Protein AF-A0A176QEN8-F1 (afdb_monomer_lite)

InterPro domains:
  IPR019681 Protein of unknown function DUF2530 [PF10745] (21-69)

Radius of gyration: 24.56 Å; chains: 1; bounding box: 77×30×51 Å

Secondary structure (DSSP, 8-state):
--------------------HHHHHHHHHHHHHHHHHHHHH-GGGSSGGGTTHHHHHHHHHHHHHHHHHHHHTT-STHHHHTS-----HHHHTTTT-

Organism: NCBI:txid262209

pLDDT: mean 75.47, std 14.11, range [44.0, 93.88]

Sequence (97 aa):
MTSGSKGEQGTDAPDLVRVRADRVAAAGMILWAVALVVVLAVPSLRTGDRDWWPWACVSGLAVGALGWVYLRRGRGNAADADAPIRVPDAVRRVGER

Foldseek 3Di:
DDDDDPPDDDPCPPPPPPDPQLVVLVVQLVVLVVQLVVCVVDVVCCDDPNVCSNVVSVVSNVVSVVSNVCVVVVVDCVVVVPVPPPDPVVVVVVVVD

Structure (mmCIF, N/CA/C/O backbone):
data_AF-A0A176QEN8-F1
#
_entry.id   AF-A0A176QEN8-F1
#
loop_
_atom_site.group_PDB
_atom_site.id
_atom_site.type_symbol
_atom_site.label_atom_id
_atom_site.label_alt_id
_atom_site.label_comp_id
_atom_site.label_asym_id
_atom_site.label_entity_id
_atom_site.label_seq_id
_atom_site.pdbx_PDB_ins_code
_atom_site.Cartn_x
_atom_site.Cartn_y
_atom_site.Cartn_z
_atom_site.occupancy
_atom_site.B_iso_or_equiv
_atom_site.auth_seq_id
_atom_site.auth_comp_id
_atom_site.auth_asym_id
_atom_site.auth_atom_id
_atom_site.pdbx_PDB_model_num
ATOM 1 N N . MET A 1 1 ? 61.516 -0.613 -19.966 1.00 46.94 1 MET A N 1
ATOM 2 C CA . MET A 1 1 ? 61.111 0.808 -20.061 1.00 46.94 1 MET A CA 1
ATOM 3 C C . MET A 1 1 ? 60.265 0.913 -21.322 1.00 46.94 1 MET A C 1
ATOM 5 O O . MET A 1 1 ? 60.819 0.674 -22.375 1.00 46.94 1 MET A O 1
ATOM 9 N N . THR A 1 2 ? 58.947 1.074 -21.335 1.00 45.97 2 THR A N 1
ATOM 10 C CA . THR A 1 2 ? 57.970 1.584 -20.370 1.00 45.97 2 THR A CA 1
ATOM 11 C C . THR A 1 2 ? 56.721 0.696 -20.413 1.00 45.97 2 THR A C 1
ATOM 13 O O . THR A 1 2 ? 56.130 0.458 -21.462 1.00 45.97 2 THR A O 1
ATOM 16 N N . SER A 1 3 ? 56.362 0.164 -19.247 1.00 51.47 3 SER A N 1
ATOM 17 C CA . SER A 1 3 ? 55.039 -0.389 -18.980 1.00 51.47 3 SER A CA 1
ATOM 18 C C . SER A 1 3 ? 54.087 0.768 -18.684 1.00 51.47 3 SER A C 1
ATOM 20 O O . SER A 1 3 ? 54.502 1.736 -18.048 1.00 51.47 3 SER A O 1
ATOM 22 N N . GLY A 1 4 ? 52.824 0.622 -19.077 1.00 51.59 4 GLY A N 1
ATOM 23 C CA . GLY A 1 4 ? 51.722 1.393 -18.509 1.00 51.59 4 GLY A CA 1
ATOM 24 C C . GLY A 1 4 ? 51.369 2.666 -19.269 1.00 51.59 4 GLY A C 1
ATOM 25 O O . GLY A 1 4 ? 52.021 3.691 -19.143 1.00 51.59 4 GLY A O 1
ATOM 26 N N . SER A 1 5 ? 50.253 2.635 -19.986 1.00 44.00 5 SER A N 1
ATOM 27 C CA . SER A 1 5 ? 49.005 3.155 -19.421 1.00 44.00 5 SER A CA 1
ATOM 28 C C . SER A 1 5 ? 47.939 3.150 -20.508 1.00 44.00 5 SER A C 1
ATOM 30 O O . SER A 1 5 ? 47.877 4.012 -21.379 1.00 44.00 5 SER A O 1
ATOM 32 N N . LYS A 1 6 ? 47.083 2.137 -20.427 1.00 50.03 6 LYS A N 1
ATOM 33 C CA . LYS A 1 6 ? 45.738 2.135 -20.987 1.00 50.03 6 LYS A CA 1
ATOM 34 C C . LYS A 1 6 ? 44.892 3.129 -20.170 1.00 50.03 6 LYS A C 1
ATOM 36 O O . LYS A 1 6 ? 44.030 2.708 -19.410 1.00 50.03 6 LYS A O 1
ATOM 41 N N . GLY A 1 7 ? 45.182 4.427 -20.259 1.00 50.81 7 GLY A N 1
ATOM 42 C CA . GLY A 1 7 ? 44.142 5.445 -20.090 1.00 50.81 7 GLY A CA 1
ATOM 43 C C . GLY A 1 7 ? 43.357 5.415 -21.398 1.00 50.81 7 GLY A C 1
ATOM 44 O O . GLY A 1 7 ? 43.962 5.369 -22.457 1.00 50.81 7 GLY A O 1
ATOM 45 N N . GLU A 1 8 ? 42.043 5.299 -21.462 1.00 51.62 8 GLU A N 1
ATOM 46 C CA . GLU A 1 8 ? 41.040 5.971 -20.655 1.00 51.62 8 GLU A CA 1
ATOM 47 C C . GLU A 1 8 ? 39.781 5.084 -20.646 1.00 51.62 8 GLU A C 1
ATOM 49 O O . GLU A 1 8 ? 38.912 5.192 -21.508 1.00 51.62 8 GLU A O 1
ATOM 54 N N . GLN A 1 9 ? 39.688 4.139 -19.708 1.00 55.22 9 GLN A N 1
ATOM 55 C CA . GLN A 1 9 ? 38.422 3.457 -19.424 1.00 55.22 9 GLN A CA 1
ATOM 56 C C . GLN A 1 9 ? 37.997 3.810 -18.008 1.00 55.22 9 GLN A C 1
ATOM 58 O O . GLN A 1 9 ? 38.556 3.307 -17.040 1.00 55.22 9 GLN A O 1
ATOM 63 N N . GLY A 1 10 ? 37.032 4.716 -17.916 1.00 47.31 10 GLY A N 1
ATOM 64 C CA . GLY A 1 10 ? 36.486 5.190 -16.654 1.00 47.31 10 GLY A CA 1
ATOM 65 C C . GLY A 1 10 ? 35.484 6.311 -16.871 1.00 47.31 10 GLY A C 1
ATOM 66 O O . GLY A 1 10 ? 35.592 7.363 -16.255 1.00 47.31 10 GLY A O 1
ATOM 67 N N . THR A 1 11 ? 34.531 6.129 -17.788 1.00 51.03 11 THR A N 1
ATOM 68 C CA . THR A 1 11 ? 33.294 6.909 -17.724 1.00 51.03 11 THR A CA 1
ATOM 69 C C . THR A 1 11 ? 32.525 6.377 -16.520 1.00 51.03 11 THR A C 1
ATOM 71 O O . THR A 1 11 ? 31.799 5.393 -16.643 1.00 51.03 11 THR A O 1
ATOM 74 N N . ASP A 1 12 ? 32.724 6.998 -15.357 1.00 58.06 12 ASP A N 1
ATOM 75 C CA . ASP A 1 12 ? 31.830 6.886 -14.200 1.00 58.06 12 ASP A CA 1
ATOM 76 C C . ASP A 1 12 ? 30.472 7.492 -14.592 1.00 58.06 12 ASP A C 1
ATOM 78 O O . ASP A 1 12 ? 30.109 8.611 -14.226 1.00 58.06 12 ASP A O 1
ATOM 82 N N . ALA A 1 13 ? 29.715 6.773 -15.419 1.00 63.25 13 ALA A N 1
ATOM 83 C CA . ALA A 1 13 ? 28.281 6.969 -15.473 1.00 63.25 13 ALA A CA 1
ATOM 84 C C . ALA A 1 13 ? 27.745 6.455 -14.129 1.00 63.25 13 ALA A C 1
ATOM 86 O O . ALA A 1 13 ? 28.040 5.308 -13.782 1.00 63.25 13 ALA A O 1
ATOM 87 N N . PRO A 1 14 ? 27.011 7.267 -13.345 1.00 60.38 14 PRO A N 1
ATOM 88 C CA . PRO A 1 14 ? 26.456 6.795 -12.088 1.00 60.38 14 PRO A CA 1
ATOM 89 C C . PRO A 1 14 ? 25.596 5.573 -12.390 1.00 60.38 14 PRO A C 1
ATOM 91 O O . PRO A 1 14 ? 24.679 5.655 -13.210 1.00 60.38 14 PRO A O 1
ATOM 94 N N . ASP A 1 15 ? 25.924 4.445 -11.759 1.00 62.12 15 ASP A N 1
ATOM 95 C CA . ASP A 1 15 ? 25.118 3.236 -11.845 1.00 62.12 15 ASP A CA 1
ATOM 96 C C . ASP A 1 15 ? 23.716 3.604 -11.352 1.00 62.12 15 ASP A C 1
ATOM 98 O O . ASP A 1 15 ? 23.498 3.880 -10.166 1.00 62.12 15 ASP A O 1
ATOM 102 N N . LEU A 1 16 ? 22.780 3.753 -12.292 1.00 62.41 16 LEU A N 1
ATOM 103 C CA . LEU A 1 16 ? 21.406 4.106 -11.986 1.00 62.41 16 LEU A CA 1
ATOM 104 C C . LEU A 1 16 ? 20.879 2.983 -11.105 1.00 62.41 16 LEU A C 1
ATOM 106 O O . LEU A 1 16 ? 20.667 1.873 -11.592 1.00 62.41 16 LEU A O 1
ATOM 110 N N . VAL A 1 17 ? 20.690 3.263 -9.809 1.00 69.44 17 VAL A N 1
ATOM 111 C CA . VAL A 1 17 ? 20.222 2.268 -8.840 1.00 69.44 17 VAL A CA 1
ATOM 112 C C . VAL A 1 17 ? 18.956 1.637 -9.400 1.00 69.44 17 VAL A C 1
ATOM 114 O O . VAL A 1 17 ? 17.888 2.253 -9.436 1.00 69.44 17 VAL A O 1
ATOM 117 N N . ARG A 1 18 ? 19.090 0.396 -9.875 1.00 63.59 18 ARG A N 1
ATOM 118 C CA . ARG A 1 18 ? 18.019 -0.320 -10.561 1.00 63.59 18 ARG A CA 1
ATOM 119 C C . ARG A 1 18 ? 17.035 -0.806 -9.507 1.00 63.59 18 ARG A C 1
ATOM 121 O O . ARG A 1 18 ? 17.075 -1.946 -9.041 1.00 63.59 18 ARG A O 1
ATOM 128 N N . VAL A 1 19 ? 16.164 0.099 -9.069 1.00 68.31 19 VAL A N 1
ATOM 129 C CA . VAL A 1 19 ? 15.120 -0.217 -8.102 1.00 68.31 19 VAL A CA 1
ATOM 130 C C . VAL A 1 19 ? 14.107 -1.118 -8.792 1.00 68.31 19 VAL A C 1
ATOM 132 O O . VAL A 1 19 ? 13.487 -0.763 -9.793 1.00 68.31 19 VAL A O 1
ATOM 135 N N . ARG A 1 20 ? 13.921 -2.307 -8.223 1.00 77.75 20 ARG A N 1
ATOM 136 C CA . ARG A 1 20 ? 12.847 -3.227 -8.596 1.00 77.75 20 ARG A CA 1
ATOM 137 C C . ARG A 1 20 ? 11.508 -2.627 -8.165 1.00 77.75 20 ARG A C 1
ATOM 139 O O . ARG A 1 20 ? 11.033 -2.886 -7.059 1.00 77.75 20 ARG A O 1
ATOM 146 N N . ALA A 1 21 ? 10.950 -1.760 -9.008 1.00 79.12 21 ALA A N 1
ATOM 147 C CA . ALA A 1 21 ? 9.715 -1.022 -8.743 1.00 79.12 21 ALA A CA 1
ATOM 148 C C . ALA A 1 21 ? 8.526 -1.956 -8.456 1.00 79.12 21 ALA A C 1
ATOM 150 O O . ALA A 1 21 ? 7.651 -1.621 -7.661 1.00 79.12 21 ALA A O 1
ATOM 151 N N . ASP A 1 22 ? 8.535 -3.160 -9.032 1.00 75.94 22 ASP A N 1
ATOM 152 C CA . ASP A 1 22 ? 7.592 -4.243 -8.747 1.00 75.94 22 ASP A CA 1
ATOM 153 C C . ASP A 1 22 ? 7.632 -4.659 -7.271 1.00 75.94 22 ASP A C 1
ATOM 155 O O . ASP A 1 22 ? 6.585 -4.821 -6.640 1.00 75.94 22 ASP A O 1
ATOM 159 N N . ARG A 1 23 ? 8.835 -4.767 -6.694 1.00 80.12 23 ARG A N 1
ATOM 160 C CA . ARG A 1 23 ? 9.018 -5.113 -5.281 1.00 80.12 23 ARG A CA 1
ATOM 161 C C . ARG A 1 23 ? 8.636 -3.975 -4.351 1.00 80.12 23 ARG A C 1
ATOM 163 O O . ARG A 1 23 ? 8.088 -4.241 -3.288 1.00 80.12 23 ARG A O 1
ATOM 170 N N . VAL A 1 24 ? 8.883 -2.730 -4.750 1.00 84.56 24 VAL A N 1
ATOM 171 C CA . VAL A 1 24 ? 8.449 -1.553 -3.982 1.00 84.56 24 VAL A CA 1
ATOM 172 C C . VAL A 1 24 ? 6.922 -1.466 -3.956 1.00 84.56 24 VAL A C 1
ATOM 174 O O . VAL A 1 24 ? 6.341 -1.309 -2.884 1.00 84.56 24 VAL A O 1
ATOM 177 N N . ALA A 1 25 ? 6.263 -1.653 -5.104 1.00 86.12 25 ALA A N 1
ATOM 178 C CA . ALA A 1 25 ? 4.805 -1.692 -5.186 1.00 86.12 25 ALA A CA 1
ATOM 179 C C . ALA A 1 25 ? 4.219 -2.835 -4.340 1.00 86.12 25 ALA A C 1
ATOM 181 O O . ALA A 1 25 ? 3.268 -2.622 -3.589 1.00 86.12 25 ALA A O 1
ATOM 182 N N . ALA A 1 26 ? 4.819 -4.030 -4.399 1.00 84.31 26 ALA A N 1
ATOM 183 C CA . ALA A 1 26 ? 4.414 -5.162 -3.567 1.00 84.31 26 ALA A CA 1
ATOM 184 C C . ALA A 1 26 ? 4.577 -4.878 -2.065 1.00 84.31 26 ALA A C 1
ATOM 186 O O . ALA A 1 26 ? 3.657 -5.143 -1.294 1.00 84.31 26 ALA A O 1
ATOM 187 N N . ALA A 1 27 ? 5.703 -4.294 -1.648 1.00 86.88 27 ALA A N 1
ATOM 188 C CA . ALA A 1 27 ? 5.938 -3.920 -0.255 1.00 86.88 27 ALA A CA 1
ATOM 189 C C . ALA A 1 27 ? 4.921 -2.879 0.240 1.00 86.88 27 ALA A C 1
ATOM 191 O O . ALA A 1 27 ? 4.373 -3.034 1.330 1.00 86.88 27 ALA A O 1
ATOM 192 N N . GLY A 1 28 ? 4.611 -1.868 -0.580 1.00 87.25 28 GLY A N 1
ATOM 193 C CA . GLY A 1 28 ? 3.579 -0.878 -0.276 1.00 87.25 28 GLY A CA 1
ATOM 194 C C . GLY A 1 28 ? 2.194 -1.507 -0.103 1.00 87.25 28 GLY A C 1
ATOM 195 O O . GLY A 1 28 ? 1.500 -1.198 0.862 1.00 87.25 28 GLY A O 1
ATOM 196 N N . MET A 1 29 ? 1.808 -2.440 -0.981 1.00 90.31 29 MET A N 1
ATOM 197 C CA . MET A 1 29 ? 0.542 -3.175 -0.847 1.00 90.31 29 MET A CA 1
ATOM 198 C C . MET A 1 29 ? 0.485 -4.011 0.435 1.00 90.31 29 MET A C 1
ATOM 200 O O . MET A 1 29 ? -0.525 -3.978 1.131 1.00 90.31 29 MET A O 1
ATOM 204 N N . ILE A 1 30 ? 1.557 -4.739 0.769 1.00 90.25 30 ILE A N 1
ATOM 205 C CA . ILE A 1 30 ? 1.623 -5.540 2.002 1.00 90.25 30 ILE A CA 1
ATOM 206 C C . ILE A 1 30 ? 1.492 -4.632 3.228 1.00 90.25 30 ILE A C 1
ATOM 208 O O . ILE A 1 30 ? 0.702 -4.924 4.122 1.00 90.25 30 ILE A O 1
ATOM 212 N N . LEU A 1 31 ? 2.214 -3.509 3.251 1.00 93.88 31 LEU A N 1
ATOM 213 C CA . LEU A 1 31 ? 2.146 -2.542 4.343 1.00 93.88 31 LEU A CA 1
ATOM 214 C C . LEU A 1 31 ? 0.725 -1.989 4.522 1.00 93.88 31 LEU A C 1
ATOM 216 O O . LEU A 1 31 ? 0.216 -1.960 5.641 1.00 93.88 31 LEU A O 1
ATOM 220 N N . TRP A 1 32 ? 0.061 -1.603 3.429 1.00 92.25 32 TRP A N 1
ATOM 221 C CA . TRP A 1 32 ? -1.312 -1.100 3.484 1.00 92.25 32 TRP A CA 1
ATOM 222 C C . TRP A 1 32 ? -2.338 -2.172 3.859 1.00 92.25 32 TRP A C 1
ATOM 224 O O . TRP A 1 32 ? -3.291 -1.864 4.572 1.00 92.25 32 TRP A O 1
ATOM 234 N N . ALA A 1 33 ? -2.139 -3.428 3.450 1.00 91.62 33 ALA A N 1
ATOM 235 C CA . ALA A 1 33 ? -2.970 -4.544 3.897 1.00 91.62 33 ALA A CA 1
ATOM 236 C C . ALA A 1 33 ? -2.862 -4.736 5.416 1.00 91.62 33 ALA A C 1
ATOM 238 O O . ALA A 1 33 ? -3.878 -4.846 6.099 1.00 91.62 33 ALA A O 1
ATOM 239 N N . VAL A 1 34 ? -1.637 -4.717 5.953 1.00 93.31 34 VAL A N 1
ATOM 240 C CA . VAL A 1 34 ? -1.396 -4.805 7.400 1.00 93.31 34 VAL A CA 1
ATOM 241 C C . VAL A 1 34 ? -2.035 -3.621 8.126 1.00 93.31 34 VAL A C 1
ATOM 243 O O . VAL A 1 34 ? -2.744 -3.823 9.110 1.00 93.31 34 VAL A O 1
ATOM 246 N N . ALA A 1 35 ? -1.856 -2.398 7.622 1.00 89.62 35 ALA A N 1
ATOM 247 C CA . ALA A 1 35 ? -2.478 -1.208 8.197 1.00 89.62 35 ALA A CA 1
ATOM 248 C C . ALA A 1 35 ? -4.013 -1.309 8.216 1.00 89.62 35 ALA A C 1
ATOM 250 O O . ALA A 1 35 ? -4.628 -1.005 9.237 1.00 89.62 35 ALA A O 1
ATOM 251 N N . LEU A 1 36 ? -4.633 -1.808 7.138 1.00 89.69 36 LEU A N 1
ATOM 252 C CA . LEU A 1 36 ? -6.079 -2.023 7.082 1.00 89.69 36 LEU A CA 1
ATOM 253 C C . LEU A 1 36 ? -6.539 -3.013 8.159 1.00 89.69 36 LEU A C 1
ATOM 255 O O . LEU A 1 36 ? -7.507 -2.739 8.864 1.00 89.69 36 LEU A O 1
ATOM 259 N N . VAL A 1 37 ? -5.831 -4.135 8.323 1.00 92.12 37 VAL A N 1
ATOM 260 C CA . VAL A 1 37 ? -6.138 -5.123 9.370 1.00 92.12 37 VAL A CA 1
ATOM 261 C C . VAL A 1 37 ? -6.066 -4.484 10.757 1.00 92.12 37 VAL A C 1
ATOM 263 O O . VAL A 1 37 ? -6.979 -4.676 11.556 1.00 92.12 37 VAL A O 1
ATOM 266 N N . VAL A 1 38 ? -5.037 -3.677 11.032 1.00 90.88 38 VAL A N 1
ATOM 267 C CA . VAL A 1 38 ? -4.884 -2.966 12.312 1.00 90.88 38 VAL A CA 1
ATOM 268 C C . VAL A 1 38 ? -6.035 -1.984 12.548 1.00 90.88 38 VAL A C 1
ATOM 270 O O . VAL A 1 38 ? -6.636 -1.998 13.620 1.00 90.88 38 VAL A O 1
ATOM 273 N N . VAL A 1 39 ? -6.386 -1.163 11.554 1.00 89.19 39 VAL A N 1
ATOM 274 C CA . VAL A 1 39 ? -7.487 -0.188 11.661 1.00 89.19 39 VAL A CA 1
ATOM 275 C C . VAL A 1 39 ? -8.832 -0.880 11.898 1.00 89.19 39 VAL A C 1
ATOM 277 O O . VAL A 1 39 ? -9.660 -0.386 12.660 1.00 89.19 39 VAL A O 1
ATOM 280 N N . LEU A 1 40 ? -9.068 -2.037 11.275 1.00 87.06 40 LEU A N 1
ATOM 281 C CA . LEU A 1 40 ? -10.292 -2.807 11.494 1.00 87.06 40 LEU A CA 1
ATOM 282 C C . LEU A 1 40 ? -10.316 -3.479 12.873 1.00 87.06 40 LEU A C 1
ATOM 284 O O . LEU A 1 40 ? -11.366 -3.477 13.522 1.00 87.06 40 LEU A O 1
ATOM 288 N N . ALA A 1 41 ? -9.174 -4.009 13.321 1.00 89.69 41 ALA A N 1
ATOM 289 C CA . ALA A 1 41 ? -9.012 -4.676 14.612 1.00 89.69 41 ALA A CA 1
ATOM 290 C C . ALA A 1 41 ? -9.069 -3.712 15.806 1.00 89.69 41 ALA A C 1
ATOM 292 O O . ALA A 1 41 ? -9.396 -4.141 16.911 1.00 89.69 41 ALA A O 1
ATOM 293 N N . VAL A 1 42 ? -8.773 -2.424 15.596 1.00 88.88 42 VAL A N 1
ATOM 294 C CA . VAL A 1 42 ? -8.804 -1.391 16.636 1.00 88.88 42 VAL A CA 1
ATOM 295 C C . VAL A 1 42 ? -9.931 -0.390 16.343 1.00 88.88 42 VAL A C 1
ATOM 297 O O . VAL A 1 42 ? -9.713 0.597 15.642 1.00 88.88 42 VAL A O 1
ATOM 300 N N . PRO A 1 43 ? -11.149 -0.591 16.894 1.00 79.00 43 PRO A N 1
ATOM 301 C CA . PRO A 1 43 ? -12.309 0.248 16.587 1.00 79.00 43 PRO A CA 1
ATOM 302 C C . PRO A 1 43 ? -12.088 1.733 16.879 1.00 79.00 43 PRO A C 1
ATOM 304 O O . PRO A 1 43 ? -12.580 2.570 16.134 1.00 79.00 43 PRO A O 1
ATOM 307 N N . SER A 1 44 ? -11.285 2.067 17.896 1.00 84.06 44 SER A N 1
ATOM 308 C CA . SER A 1 44 ? -10.963 3.456 18.251 1.00 84.06 44 SER A CA 1
ATOM 309 C C . SER A 1 44 ? -10.186 4.218 17.168 1.00 84.06 44 SER A C 1
ATOM 311 O O . SER A 1 44 ? -10.146 5.449 17.200 1.00 84.06 44 SER A O 1
ATOM 313 N N . LEU A 1 45 ? -9.581 3.522 16.195 1.00 76.19 45 LEU A N 1
ATOM 314 C CA . LEU A 1 45 ? -8.920 4.139 15.040 1.00 76.19 45 LEU A CA 1
ATOM 315 C C . LEU A 1 45 ? -9.890 4.487 13.902 1.00 76.19 45 LEU A C 1
ATOM 317 O O . LEU A 1 45 ? -9.486 5.185 12.979 1.00 76.19 45 LEU A O 1
ATOM 321 N N . ARG A 1 46 ? -11.142 4.023 13.954 1.00 82.56 46 ARG A N 1
ATOM 322 C CA . ARG A 1 46 ? -12.139 4.155 12.876 1.00 82.56 46 ARG A CA 1
ATOM 323 C C . ARG A 1 46 ? -13.525 4.553 13.392 1.00 82.56 46 ARG A C 1
ATOM 325 O O . ARG A 1 46 ? -14.528 4.071 12.870 1.00 82.56 46 ARG A O 1
ATOM 332 N N . THR A 1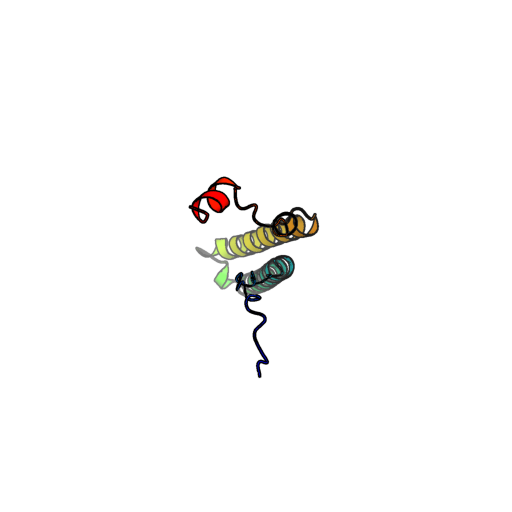 47 ? -13.550 5.311 14.483 1.00 79.44 47 THR A N 1
ATOM 333 C CA . THR A 1 47 ? -14.772 5.851 15.090 1.00 79.44 47 THR A CA 1
ATOM 334 C C . THR A 1 47 ? -14.680 7.370 15.196 1.00 79.44 47 THR A C 1
ATOM 336 O O . THR A 1 47 ? -13.635 7.896 15.5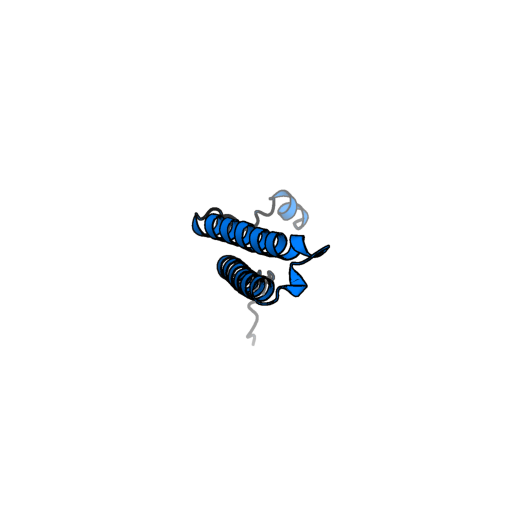93 1.00 79.44 47 THR A O 1
ATOM 339 N N . GLY A 1 48 ? -15.786 8.063 14.922 1.00 83.62 48 GLY A N 1
ATOM 340 C CA . GLY A 1 48 ? -15.893 9.520 15.024 1.00 83.62 48 GLY A CA 1
ATOM 341 C C . GLY A 1 48 ? -15.145 10.219 13.888 1.00 83.62 48 GLY A C 1
ATOM 342 O O . GLY A 1 48 ? -15.212 9.805 12.736 1.00 83.62 48 GLY A O 1
ATOM 343 N N . ASP A 1 49 ? -14.351 11.241 14.206 1.00 81.88 49 ASP A N 1
ATOM 344 C CA . ASP A 1 49 ? -13.567 11.997 13.208 1.00 81.88 49 ASP A CA 1
ATOM 345 C C . ASP A 1 49 ? -12.487 11.166 12.485 1.00 81.88 49 ASP A C 1
ATOM 347 O O . ASP A 1 49 ? -11.768 11.671 11.622 1.00 81.88 49 ASP A O 1
ATOM 351 N N . ARG A 1 50 ? -12.322 9.889 12.847 1.00 84.75 50 ARG A N 1
ATOM 352 C CA . ARG A 1 50 ? -11.292 8.979 12.328 1.00 84.75 50 ARG A CA 1
ATOM 353 C C . ARG A 1 50 ? -11.835 7.941 11.346 1.00 84.75 50 ARG A C 1
ATOM 355 O O . ARG A 1 50 ? -11.066 7.120 10.853 1.00 84.75 50 ARG A O 1
ATOM 362 N N . ASP A 1 51 ? -13.117 8.004 10.995 1.00 83.44 51 ASP A N 1
ATOM 363 C CA . ASP A 1 51 ? -13.785 7.060 10.081 1.00 83.44 51 ASP A CA 1
ATOM 364 C C . ASP A 1 51 ? -13.192 7.053 8.655 1.00 83.44 51 ASP A C 1
ATOM 366 O O . ASP A 1 51 ? -13.483 6.168 7.848 1.00 83.44 51 ASP A O 1
ATOM 370 N N . TRP A 1 52 ? -12.316 8.010 8.338 1.00 84.44 52 TRP A N 1
ATOM 371 C CA . TRP A 1 52 ? -11.584 8.093 7.074 1.00 84.44 52 TRP A CA 1
ATOM 372 C C . TRP A 1 52 ? -10.330 7.197 7.011 1.00 84.44 52 TRP A C 1
ATOM 374 O O . TRP A 1 52 ? -9.839 6.919 5.916 1.00 84.44 52 TRP A O 1
ATOM 384 N N . TRP A 1 53 ? -9.817 6.692 8.142 1.00 87.88 53 TRP A N 1
ATOM 385 C CA . TRP A 1 53 ? -8.625 5.826 8.182 1.00 87.88 53 TRP A CA 1
ATOM 386 C C . TRP A 1 53 ? -8.732 4.537 7.348 1.00 87.88 53 TRP A C 1
ATOM 388 O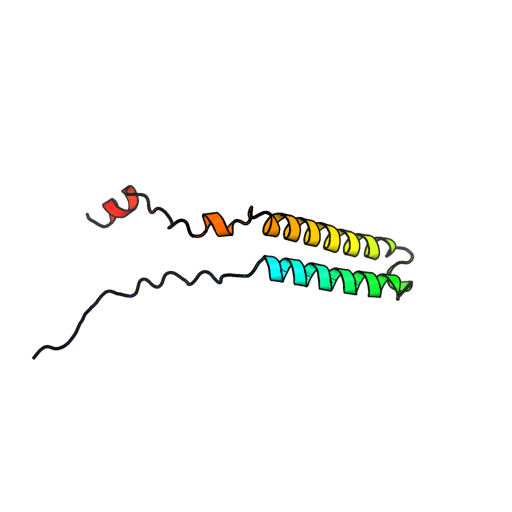 O . TRP A 1 53 ? -7.774 4.211 6.636 1.00 87.88 53 TRP A O 1
ATOM 398 N N . PRO A 1 54 ? -9.864 3.802 7.363 1.00 87.50 54 PRO A N 1
ATOM 399 C CA . PRO A 1 54 ? -10.054 2.657 6.478 1.00 87.50 54 PRO A CA 1
ATOM 400 C C . PRO A 1 54 ? -9.932 3.050 5.003 1.00 87.50 54 PRO A C 1
ATOM 402 O O . PRO A 1 54 ? -9.279 2.348 4.234 1.00 87.50 54 PRO A O 1
ATOM 405 N N . TRP A 1 55 ? -10.491 4.200 4.613 1.00 83.94 55 TRP A N 1
ATOM 406 C CA . TRP A 1 55 ? -10.446 4.694 3.234 1.00 83.94 55 TRP A CA 1
ATOM 407 C C . TRP A 1 55 ? -9.039 5.090 2.786 1.00 83.94 55 TRP A C 1
ATOM 409 O O . TRP A 1 55 ? -8.682 4.838 1.634 1.00 83.94 55 TRP A O 1
ATOM 419 N N . ALA A 1 56 ? -8.208 5.624 3.684 1.00 88.50 56 ALA A N 1
ATOM 420 C CA . ALA A 1 5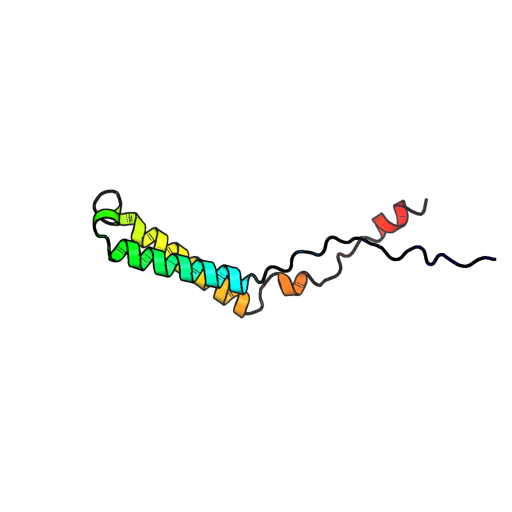6 ? -6.786 5.830 3.410 1.00 88.50 56 ALA A CA 1
ATOM 421 C C . ALA A 1 56 ? -6.079 4.497 3.099 1.00 88.50 56 ALA A C 1
ATOM 423 O O . ALA A 1 56 ? -5.359 4.396 2.104 1.00 88.50 56 ALA A O 1
ATOM 424 N N . CYS A 1 57 ? -6.362 3.449 3.883 1.00 90.31 57 CYS A N 1
ATOM 425 C CA . CYS A 1 57 ? -5.790 2.121 3.659 1.00 90.31 57 CYS A CA 1
ATOM 426 C C . CYS A 1 57 ? -6.269 1.477 2.351 1.00 90.31 57 CYS A C 1
ATOM 428 O O . CYS A 1 57 ? -5.466 0.930 1.594 1.00 90.31 57 CYS A O 1
ATOM 430 N N . VAL A 1 58 ? -7.564 1.590 2.050 1.00 88.12 58 VAL A N 1
ATOM 431 C CA . VAL A 1 58 ? -8.154 1.120 0.787 1.00 88.12 58 VAL A CA 1
ATOM 432 C C . VAL A 1 58 ? -7.536 1.849 -0.406 1.00 88.12 58 VAL A C 1
ATOM 434 O O . VAL A 1 58 ? -7.200 1.213 -1.403 1.00 88.12 58 VAL A O 1
ATOM 437 N N . SER A 1 59 ? -7.322 3.161 -0.296 1.00 89.38 59 SER A N 1
ATOM 438 C CA . SER A 1 59 ? -6.690 3.960 -1.350 1.00 89.38 59 SER A CA 1
ATOM 439 C C . SER A 1 59 ? -5.241 3.529 -1.585 1.00 89.38 59 SER A C 1
ATOM 441 O O . SER A 1 59 ? -4.833 3.345 -2.731 1.00 89.38 59 SER A O 1
ATOM 443 N N . GLY A 1 60 ? -4.479 3.283 -0.514 1.00 88.69 60 GLY A N 1
ATOM 444 C CA . GLY A 1 60 ? -3.119 2.748 -0.594 1.00 88.69 60 GLY A CA 1
ATOM 445 C C . GLY A 1 60 ? -3.044 1.381 -1.281 1.00 88.69 60 GLY A C 1
ATOM 446 O O . GLY A 1 60 ? -2.200 1.173 -2.156 1.00 88.69 60 GLY A O 1
ATOM 447 N N . LEU A 1 61 ? -3.971 0.473 -0.956 1.00 89.44 61 LEU A N 1
ATOM 448 C CA . LEU A 1 61 ? -4.102 -0.820 -1.635 1.00 89.44 61 LEU A CA 1
ATOM 449 C C . LEU A 1 61 ? -4.470 -0.667 -3.114 1.00 89.44 61 LEU A C 1
ATOM 451 O O . LEU A 1 61 ? -3.849 -1.306 -3.960 1.00 89.44 61 LEU A O 1
ATOM 455 N N . ALA A 1 62 ? -5.444 0.187 -3.439 1.00 89.12 62 ALA A N 1
ATOM 456 C CA . ALA A 1 62 ? -5.893 0.409 -4.812 1.00 89.12 62 ALA A CA 1
ATOM 457 C C . ALA A 1 62 ? -4.778 0.996 -5.692 1.00 89.12 62 ALA A C 1
ATOM 459 O O . ALA A 1 62 ? -4.529 0.496 -6.790 1.00 89.12 62 ALA A O 1
ATOM 460 N N . VAL A 1 63 ? -4.060 2.009 -5.195 1.00 88.31 63 VAL A N 1
ATOM 461 C CA . VAL A 1 63 ? -2.927 2.625 -5.904 1.00 88.31 63 VAL A CA 1
ATOM 462 C C . VAL A 1 63 ? -1.772 1.634 -6.052 1.00 88.31 63 VAL A C 1
ATOM 464 O O . VAL A 1 63 ? -1.205 1.515 -7.138 1.00 88.31 63 VAL A O 1
ATOM 467 N N . GLY A 1 64 ? -1.455 0.871 -5.001 1.00 87.44 64 GLY A N 1
ATOM 468 C CA . GLY A 1 64 ? -0.436 -0.177 -5.056 1.00 87.44 64 GLY A CA 1
ATOM 469 C C . GLY A 1 64 ? -0.768 -1.266 -6.081 1.00 87.44 64 GLY A C 1
ATOM 470 O O . GLY A 1 64 ? 0.088 -1.631 -6.890 1.00 87.44 64 GLY A O 1
ATOM 471 N N . ALA A 1 65 ? -2.021 -1.730 -6.113 1.00 87.31 65 ALA A N 1
ATOM 472 C CA . ALA A 1 65 ? -2.493 -2.725 -7.073 1.00 87.31 65 ALA A CA 1
ATOM 473 C C . ALA A 1 65 ? -2.451 -2.190 -8.508 1.00 87.31 65 ALA A C 1
ATOM 475 O O . ALA A 1 65 ? -1.989 -2.887 -9.413 1.00 87.31 65 ALA A O 1
ATOM 476 N N . LEU A 1 66 ? -2.870 -0.939 -8.716 1.00 87.00 66 LEU A N 1
ATOM 477 C CA . LEU A 1 66 ? -2.806 -0.285 -10.019 1.00 87.00 66 LEU A CA 1
ATOM 478 C C . LEU A 1 66 ? -1.357 -0.163 -10.509 1.00 87.00 66 LEU A C 1
ATOM 480 O O . LEU A 1 66 ? -1.068 -0.537 -11.646 1.00 87.00 66 LEU A O 1
ATOM 484 N N . GLY A 1 67 ? -0.440 0.282 -9.644 1.00 84.19 67 GLY A N 1
ATOM 485 C CA . GLY A 1 67 ? 0.991 0.356 -9.941 1.00 84.19 67 GLY A CA 1
ATOM 486 C C . GLY A 1 67 ? 1.589 -1.015 -10.261 1.00 84.19 67 GLY A C 1
ATOM 487 O O . GLY A 1 67 ? 2.310 -1.166 -11.244 1.00 84.19 67 GLY A O 1
ATOM 488 N N . TRP A 1 68 ? 1.232 -2.050 -9.500 1.00 83.31 68 TRP A N 1
ATOM 489 C CA . TRP A 1 68 ? 1.701 -3.412 -9.751 1.00 83.31 68 TRP A CA 1
ATOM 490 C C . TRP A 1 68 ? 1.181 -3.982 -11.077 1.00 83.31 68 TRP A C 1
ATOM 492 O O . TRP A 1 68 ? 1.960 -4.527 -11.858 1.00 83.31 68 TRP A O 1
ATOM 502 N N . VAL A 1 69 ? -0.110 -3.812 -11.384 1.00 84.81 69 VAL A N 1
ATOM 503 C CA . VAL A 1 69 ? -0.697 -4.222 -12.672 1.00 84.81 69 VAL A CA 1
ATOM 504 C C . VAL A 1 69 ? -0.062 -3.455 -13.834 1.00 84.81 69 VAL A C 1
ATOM 506 O O . VAL A 1 69 ? 0.216 -4.052 -14.876 1.00 84.81 69 VAL A O 1
ATOM 509 N N . TYR A 1 70 ? 0.194 -2.155 -13.662 1.00 80.56 70 TYR A N 1
ATOM 510 C CA . TYR A 1 70 ? 0.878 -1.320 -14.649 1.00 80.56 70 TYR A CA 1
ATOM 511 C C . TYR A 1 70 ? 2.286 -1.847 -14.958 1.00 80.56 70 TYR A C 1
ATOM 513 O O . TYR A 1 70 ? 2.626 -2.064 -16.123 1.00 80.56 70 TYR A O 1
ATOM 521 N N . LEU A 1 71 ? 3.071 -2.135 -13.915 1.00 80.94 71 LEU A N 1
ATOM 522 C CA . LEU A 1 71 ? 4.425 -2.675 -14.039 1.00 80.94 71 LEU A CA 1
ATOM 523 C C . LEU A 1 71 ? 4.42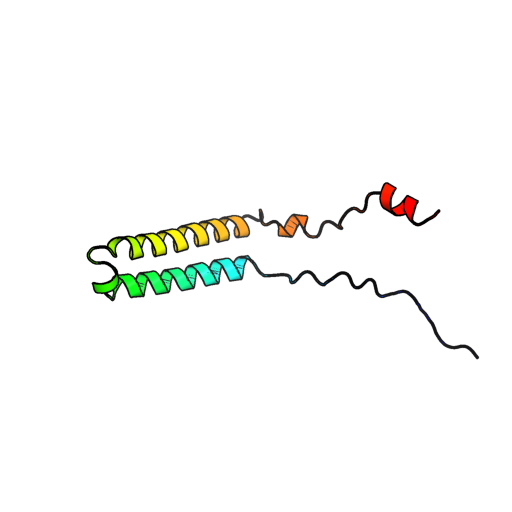8 -4.081 -14.654 1.00 80.94 71 LEU A C 1
ATOM 525 O O . LEU A 1 71 ? 5.215 -4.359 -15.557 1.00 80.94 71 LEU A O 1
ATOM 529 N N . ARG A 1 72 ? 3.506 -4.957 -14.229 1.00 75.88 72 ARG A N 1
ATOM 530 C CA . ARG A 1 72 ? 3.390 -6.332 -14.741 1.00 75.88 72 ARG A CA 1
ATOM 531 C C . ARG A 1 72 ? 2.997 -6.385 -16.218 1.00 75.88 72 ARG A C 1
ATOM 533 O O . ARG A 1 72 ? 3.387 -7.315 -16.914 1.00 75.88 72 ARG A O 1
ATOM 540 N N . ARG A 1 73 ? 2.255 -5.392 -16.716 1.00 79.56 73 ARG A N 1
ATOM 541 C CA . ARG A 1 73 ? 1.893 -5.267 -18.141 1.00 79.56 73 ARG A CA 1
ATOM 542 C C . ARG A 1 73 ? 3.046 -4.794 -19.035 1.00 79.56 73 ARG A C 1
ATOM 544 O O . ARG A 1 73 ? 2.817 -4.552 -20.215 1.00 79.56 73 ARG A O 1
ATOM 551 N N . GLY A 1 74 ? 4.261 -4.647 -18.500 1.00 65.94 74 GLY A N 1
ATOM 552 C CA . GLY A 1 74 ? 5.443 -4.290 -19.286 1.00 65.94 74 GLY A CA 1
ATOM 553 C C . GLY A 1 74 ? 5.459 -2.837 -19.765 1.00 65.94 74 GLY A C 1
ATOM 554 O O . GLY A 1 74 ? 6.310 -2.479 -20.566 1.00 65.94 74 GLY A O 1
ATOM 555 N N . ARG A 1 75 ? 4.554 -1.982 -19.263 1.00 61.31 75 ARG A N 1
ATOM 556 C CA . ARG A 1 75 ? 4.541 -0.533 -19.551 1.00 61.31 75 ARG A CA 1
ATOM 557 C C . ARG A 1 75 ? 5.416 0.265 -18.578 1.00 61.31 75 ARG A C 1
ATOM 559 O O . ARG A 1 75 ? 5.275 1.476 -18.459 1.00 61.31 75 ARG A O 1
ATOM 566 N N . GLY A 1 76 ? 6.278 -0.410 -17.821 1.00 55.69 76 GLY A N 1
ATOM 567 C CA . GLY A 1 76 ? 7.199 0.255 -16.913 1.00 55.69 76 GLY A CA 1
ATOM 568 C C . GLY A 1 76 ? 8.263 1.021 -17.695 1.00 55.69 76 GLY A C 1
ATOM 569 O O . GLY A 1 76 ? 8.865 0.460 -18.607 1.00 55.69 76 GLY A O 1
ATOM 570 N N . ASN A 1 77 ? 8.552 2.252 -17.264 1.00 59.34 77 ASN A N 1
ATOM 571 C CA . ASN A 1 77 ? 9.618 3.134 -17.768 1.00 59.34 77 ASN A CA 1
ATOM 572 C C . ASN A 1 77 ? 11.012 2.474 -17.904 1.00 59.34 77 ASN A C 1
ATOM 574 O O . ASN A 1 77 ? 11.922 3.081 -18.451 1.00 59.34 77 ASN A O 1
ATOM 578 N N . ALA A 1 78 ? 11.207 1.253 -17.399 1.00 54.41 78 ALA A N 1
ATOM 579 C CA . ALA A 1 78 ? 12.447 0.493 -17.502 1.00 54.41 78 AL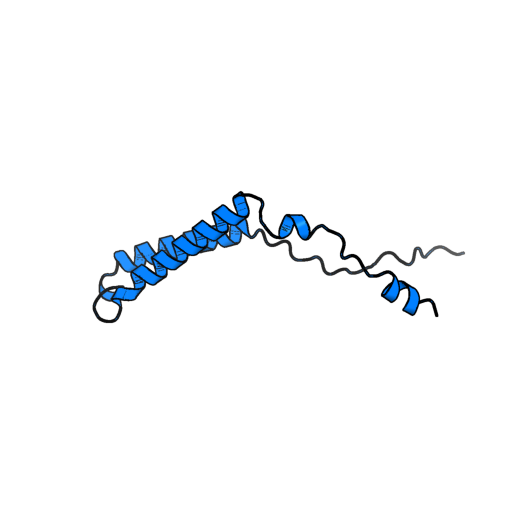A A CA 1
ATOM 580 C C . ALA A 1 78 ? 12.738 -0.048 -18.914 1.00 54.41 78 ALA A C 1
ATOM 582 O O . ALA A 1 78 ? 13.899 -0.304 -19.210 1.00 54.41 78 ALA A O 1
ATOM 583 N N . ALA A 1 79 ? 11.727 -0.226 -19.775 1.00 55.47 79 ALA A N 1
ATOM 584 C CA . ALA A 1 79 ? 11.962 -0.657 -21.158 1.00 55.47 79 ALA A CA 1
ATOM 585 C C . ALA A 1 79 ? 12.637 0.443 -22.000 1.00 55.47 79 ALA A C 1
ATOM 587 O O . ALA A 1 79 ? 13.472 0.138 -22.844 1.00 55.47 79 ALA A O 1
ATOM 588 N N . ASP A 1 80 ? 12.323 1.712 -21.721 1.00 54.06 80 ASP A N 1
ATOM 589 C CA . ASP A 1 80 ? 12.941 2.879 -22.364 1.00 54.06 80 ASP A CA 1
ATOM 590 C C . ASP A 1 80 ? 14.216 3.360 -21.648 1.00 54.06 80 ASP A C 1
ATOM 592 O O . ASP A 1 80 ? 15.029 4.055 -22.247 1.00 54.06 80 ASP A O 1
ATOM 596 N N . ALA A 1 81 ? 14.434 2.988 -20.381 1.00 57.81 81 ALA A N 1
ATOM 597 C CA . ALA A 1 81 ? 15.604 3.425 -19.609 1.00 57.81 81 ALA A CA 1
ATOM 598 C C . ALA A 1 81 ? 16.934 2.783 -20.056 1.00 57.81 81 ALA A C 1
ATOM 600 O O . ALA A 1 81 ? 17.989 3.339 -19.767 1.00 57.81 81 ALA A O 1
ATOM 601 N N . ASP A 1 82 ? 16.889 1.645 -20.760 1.00 55.97 82 ASP A N 1
ATOM 602 C CA . ASP A 1 82 ? 18.062 1.039 -21.418 1.00 55.97 82 ASP A CA 1
ATOM 603 C C . ASP A 1 82 ? 18.355 1.670 -22.791 1.00 55.97 82 ASP A C 1
ATOM 605 O O . ASP A 1 82 ? 19.349 1.321 -23.433 1.00 55.97 82 ASP A O 1
ATOM 609 N N . ALA A 1 83 ? 17.520 2.603 -23.270 1.00 62.94 83 ALA A N 1
ATOM 610 C CA . ALA A 1 83 ? 17.869 3.376 -24.449 1.00 62.94 83 ALA A CA 1
ATOM 611 C C . ALA A 1 83 ? 19.063 4.274 -24.082 1.00 62.94 83 ALA A C 1
ATOM 613 O O . ALA A 1 83 ? 18.930 5.125 -23.196 1.00 62.94 83 ALA A O 1
ATOM 614 N N . PRO A 1 84 ? 20.233 4.113 -24.731 1.00 67.50 84 PRO A N 1
ATOM 615 C CA . PRO A 1 84 ? 21.374 4.965 -24.442 1.00 67.50 84 PRO A CA 1
ATOM 616 C C . PRO A 1 84 ? 20.946 6.419 -24.628 1.00 67.50 84 PRO A C 1
ATOM 618 O O . PRO A 1 84 ? 20.375 6.757 -25.671 1.00 67.50 84 PRO A O 1
ATOM 621 N N . ILE A 1 85 ? 21.194 7.267 -23.620 1.00 70.94 85 ILE A N 1
ATOM 622 C CA . ILE A 1 85 ? 20.925 8.705 -23.719 1.00 70.94 85 ILE A CA 1
ATOM 623 C C . ILE A 1 85 ? 21.604 9.200 -24.993 1.00 70.94 85 ILE A C 1
ATOM 625 O O . ILE A 1 85 ? 22.832 9.235 -25.099 1.00 70.94 85 ILE A O 1
ATOM 629 N N . ARG A 1 86 ? 20.791 9.545 -25.994 1.00 76.94 86 ARG A N 1
ATOM 630 C CA . ARG A 1 86 ? 21.280 10.050 -27.269 1.00 76.94 86 ARG A CA 1
ATOM 631 C C . ARG A 1 86 ? 21.786 11.464 -27.032 1.00 76.94 86 ARG A C 1
ATOM 633 O O . ARG A 1 86 ? 21.004 12.411 -27.008 1.00 76.94 86 ARG A O 1
ATOM 640 N N . VAL A 1 87 ? 23.094 11.596 -26.851 1.00 77.19 87 VAL A N 1
ATOM 641 C CA . VAL A 1 87 ? 23.756 12.900 -26.851 1.00 77.19 87 VAL A CA 1
ATOM 642 C C . VAL A 1 87 ? 23.591 13.493 -28.255 1.00 77.19 87 VAL A C 1
ATOM 644 O O . VAL A 1 87 ? 23.976 12.839 -29.225 1.00 77.19 87 VAL A O 1
ATOM 647 N N . PRO A 1 88 ? 22.998 14.690 -28.410 1.00 81.75 88 PRO A N 1
ATOM 648 C CA . PRO A 1 88 ? 22.864 15.312 -29.721 1.00 81.75 88 PRO A CA 1
ATOM 649 C C . PRO A 1 88 ? 24.246 15.598 -30.317 1.00 81.75 88 PRO A C 1
ATOM 651 O O . PRO A 1 88 ? 25.112 16.141 -29.629 1.00 81.75 88 PRO A O 1
ATOM 654 N N . ASP A 1 89 ? 24.440 15.333 -31.611 1.00 81.06 89 ASP A N 1
ATOM 655 C CA . ASP A 1 89 ? 25.718 15.563 -32.313 1.00 81.06 89 ASP A CA 1
ATOM 656 C C . ASP A 1 89 ? 26.221 17.015 -32.204 1.00 81.06 89 ASP A C 1
ATOM 658 O O . ASP A 1 89 ? 27.416 17.294 -32.310 1.00 81.06 89 ASP A O 1
ATOM 662 N N . ALA A 1 90 ? 25.307 17.956 -31.950 1.00 78.94 90 ALA A N 1
ATOM 663 C CA . ALA A 1 90 ? 25.615 19.355 -31.683 1.00 78.94 90 ALA A CA 1
ATOM 664 C C . ALA A 1 90 ? 26.489 19.548 -30.431 1.00 78.94 90 ALA A C 1
ATOM 666 O O . ALA A 1 90 ? 27.401 20.369 -30.459 1.00 78.94 90 ALA A O 1
ATOM 667 N N . VAL A 1 91 ? 26.250 18.773 -29.367 1.00 76.50 91 VAL A N 1
ATOM 668 C CA . VAL A 1 91 ? 27.054 18.811 -28.135 1.00 76.50 91 VAL A CA 1
ATOM 669 C C . VAL A 1 91 ? 28.433 18.207 -28.388 1.00 76.50 91 VAL A C 1
ATOM 671 O O . VAL A 1 91 ? 29.436 18.762 -27.947 1.00 76.50 91 VAL A O 1
ATOM 674 N N . ARG A 1 92 ? 28.501 17.122 -29.172 1.00 78.81 92 ARG A N 1
ATOM 675 C CA . ARG A 1 92 ? 29.769 16.471 -29.532 1.00 78.81 92 ARG A CA 1
ATOM 676 C C . ARG A 1 92 ? 30.689 17.404 -30.330 1.00 78.81 92 ARG A C 1
ATOM 678 O O . ARG A 1 92 ? 31.879 17.457 -30.054 1.00 78.81 92 ARG A O 1
ATOM 685 N N . ARG A 1 93 ? 30.130 18.205 -31.246 1.00 78.38 93 ARG A N 1
ATOM 686 C CA . ARG A 1 93 ? 30.888 19.165 -32.075 1.00 78.38 93 ARG A CA 1
ATOM 687 C C . ARG A 1 93 ? 31.392 20.417 -31.358 1.00 78.38 93 ARG A C 1
ATOM 689 O O . ARG A 1 93 ? 32.216 21.129 -31.926 1.00 78.38 93 ARG A O 1
ATOM 696 N N . VAL A 1 94 ? 30.880 20.740 -30.172 1.00 77.44 94 VAL A N 1
ATOM 697 C CA . VAL A 1 94 ? 31.334 21.915 -29.406 1.00 77.44 94 VAL A CA 1
ATOM 698 C C . VAL A 1 94 ? 32.641 21.633 -28.662 1.00 77.44 94 VAL A C 1
ATOM 700 O O . VAL A 1 94 ? 33.438 22.548 -28.511 1.00 77.44 94 VAL A O 1
ATOM 703 N N . GLY A 1 95 ? 32.897 20.385 -28.257 1.00 71.31 95 GLY A N 1
ATOM 704 C CA . GLY A 1 95 ? 34.145 20.002 -27.580 1.00 71.31 95 GLY A CA 1
ATOM 705 C C . GLY A 1 95 ? 35.352 19.812 -28.508 1.00 71.31 95 GLY A C 1
ATOM 706 O O . GLY A 1 95 ? 36.470 19.691 -28.024 1.00 71.31 95 GLY A O 1
ATOM 707 N N . GLU A 1 96 ? 35.138 19.774 -29.825 1.00 79.31 96 GLU A N 1
ATOM 708 C CA . GLU A 1 96 ? 36.182 19.547 -30.839 1.00 79.31 96 GLU A CA 1
ATOM 709 C C . GLU A 1 96 ? 36.745 20.852 -31.442 1.00 79.31 96 GLU A C 1
ATOM 711 O O . GLU A 1 96 ? 37.475 20.796 -32.433 1.00 79.31 96 GLU A O 1
ATOM 716 N N . ARG A 1 97 ? 36.393 22.026 -30.897 1.00 55.62 97 ARG A N 1
ATOM 717 C CA . ARG A 1 97 ? 36.869 23.337 -31.371 1.00 55.62 97 ARG A CA 1
ATOM 718 C C . ARG A 1 97 ? 37.698 24.074 -30.335 1.00 55.62 97 ARG A C 1
ATOM 720 O O . ARG A 1 97 ? 37.336 24.000 -29.143 1.00 55.62 97 ARG A O 1
#